Protein AF-A0A442S1M9-F1 (afdb_monomer_lite)

Structure (mmCIF, N/CA/C/O backbone):
data_AF-A0A442S1M9-F1
#
_entry.id   AF-A0A442S1M9-F1
#
loop_
_atom_site.group_PDB
_atom_site.id
_atom_site.type_symbol
_atom_site.label_atom_id
_atom_site.label_alt_id
_atom_site.label_comp_id
_atom_site.label_asym_id
_atom_site.label_entity_id
_atom_site.label_seq_id
_atom_site.pdbx_PDB_ins_code
_atom_site.Cartn_x
_atom_site.Cartn_y
_atom_site.Cartn_z
_atom_site.occupancy
_atom_site.B_iso_or_equiv
_atom_site.auth_seq_id
_atom_site.auth_comp_id
_atom_site.auth_asym_id
_atom_site.auth_atom_id
_atom_site.pdbx_PDB_model_num
ATOM 1 N N . MET A 1 1 ? 3.344 -18.927 27.577 1.00 44.03 1 MET A N 1
ATOM 2 C CA . MET A 1 1 ? 4.433 -18.505 26.675 1.00 44.03 1 MET A CA 1
ATOM 3 C C . MET A 1 1 ? 3.763 -18.073 25.390 1.00 44.03 1 MET A C 1
ATOM 5 O O . MET A 1 1 ? 2.780 -18.696 25.029 1.00 44.03 1 MET A O 1
ATOM 9 N N . ASP A 1 2 ? 4.193 -16.934 24.865 1.00 51.97 2 ASP A N 1
ATOM 10 C CA . ASP A 1 2 ? 3.476 -16.050 23.941 1.00 51.97 2 ASP A CA 1
ATOM 11 C C . ASP A 1 2 ? 3.010 -16.748 22.646 1.00 51.97 2 ASP A C 1
ATOM 13 O O . ASP A 1 2 ? 3.840 -17.207 21.870 1.00 51.97 2 ASP A O 1
ATOM 17 N N . ASP A 1 3 ? 1.690 -16.824 22.442 1.00 52.41 3 ASP A N 1
ATOM 18 C CA . ASP A 1 3 ? 1.024 -17.338 21.226 1.00 52.41 3 ASP A CA 1
ATOM 19 C C . ASP A 1 3 ? 0.453 -16.167 20.401 1.00 52.41 3 ASP A C 1
ATOM 21 O O . ASP A 1 3 ? -0.625 -16.236 19.824 1.00 52.41 3 ASP A O 1
ATOM 25 N N . SER A 1 4 ? 1.152 -15.026 20.425 1.00 65.75 4 SER A N 1
ATOM 26 C CA . SER A 1 4 ? 0.746 -13.789 19.742 1.00 65.75 4 SER A CA 1
ATOM 27 C C . SER A 1 4 ? 1.545 -13.548 18.457 1.00 65.75 4 SER A C 1
ATOM 29 O O . SER A 1 4 ? 1.642 -12.413 17.986 1.00 65.75 4 SER A O 1
ATOM 31 N N . SER A 1 5 ? 2.181 -14.581 17.895 1.00 75.62 5 SER A N 1
ATOM 32 C CA . SER A 1 5 ? 2.888 -14.447 16.621 1.00 75.62 5 SER A CA 1
ATOM 33 C C . SER A 1 5 ? 1.888 -14.482 15.469 1.00 75.62 5 SER A C 1
ATOM 35 O O . SER A 1 5 ? 1.404 -15.550 15.104 1.00 75.62 5 SER A O 1
ATOM 37 N N . ILE A 1 6 ? 1.601 -13.317 14.889 1.00 81.81 6 ILE A N 1
ATOM 38 C CA . ILE A 1 6 ? 0.820 -13.214 13.652 1.00 81.81 6 ILE A CA 1
ATOM 39 C C . ILE A 1 6 ? 1.583 -13.941 12.536 1.00 81.81 6 ILE A C 1
ATOM 41 O O . ILE A 1 6 ? 2.760 -13.656 12.293 1.00 81.81 6 ILE A O 1
ATOM 45 N N . THR A 1 7 ? 0.927 -14.879 11.858 1.00 88.69 7 THR A N 1
ATOM 46 C CA . THR A 1 7 ? 1.507 -15.615 10.728 1.00 88.69 7 THR A CA 1
ATOM 47 C C . THR A 1 7 ? 1.487 -14.786 9.441 1.00 88.69 7 THR A C 1
ATOM 49 O O . THR A 1 7 ? 0.671 -13.882 9.271 1.00 88.69 7 THR A O 1
ATOM 52 N N . GLU A 1 8 ? 2.362 -15.111 8.481 1.00 84.56 8 GLU A N 1
ATOM 53 C CA . GLU A 1 8 ? 2.361 -14.454 7.161 1.00 84.56 8 GLU A CA 1
ATOM 54 C C . GLU A 1 8 ? 0.992 -14.564 6.471 1.00 84.56 8 GLU A C 1
ATOM 56 O O . GLU A 1 8 ? 0.519 -13.603 5.865 1.00 84.56 8 GLU A O 1
ATOM 61 N N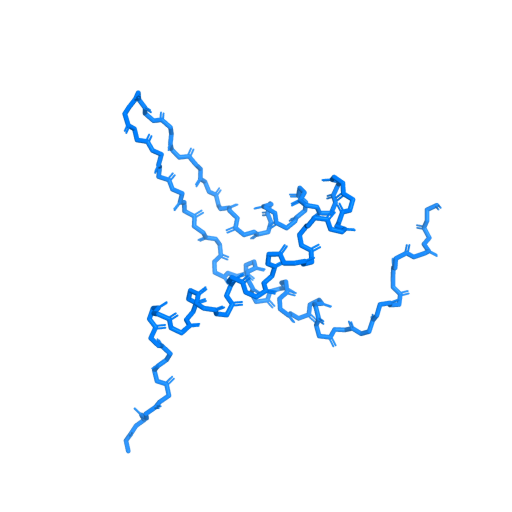 . THR A 1 9 ? 0.341 -15.723 6.590 1.00 87.12 9 THR A N 1
ATOM 62 C CA . THR A 1 9 ? -0.988 -15.965 6.023 1.00 87.12 9 THR A CA 1
ATOM 63 C C . THR A 1 9 ? -2.026 -15.022 6.620 1.00 87.12 9 THR A C 1
ATOM 65 O O . THR A 1 9 ? -2.766 -14.400 5.865 1.00 87.12 9 THR A O 1
ATOM 68 N N . GLU A 1 10 ? -2.037 -14.837 7.942 1.00 86.38 10 GLU A N 1
ATOM 69 C CA . GLU A 1 10 ? -2.960 -13.907 8.608 1.00 86.38 10 GLU A CA 1
ATOM 70 C C . GLU A 1 10 ? -2.704 -12.451 8.200 1.00 86.38 10 GLU A C 1
ATOM 72 O O . GLU A 1 10 ? -3.650 -11.704 7.947 1.00 86.38 10 GLU A O 1
ATOM 77 N N . VAL A 1 11 ? -1.433 -12.045 8.064 1.00 82.94 11 VAL A N 1
ATOM 78 C CA . VAL A 1 11 ? -1.090 -10.710 7.541 1.00 82.94 11 VAL A CA 1
ATOM 79 C C . VAL A 1 11 ? -1.605 -10.546 6.112 1.00 82.94 11 VAL A C 1
ATOM 81 O O . VAL A 1 11 ? -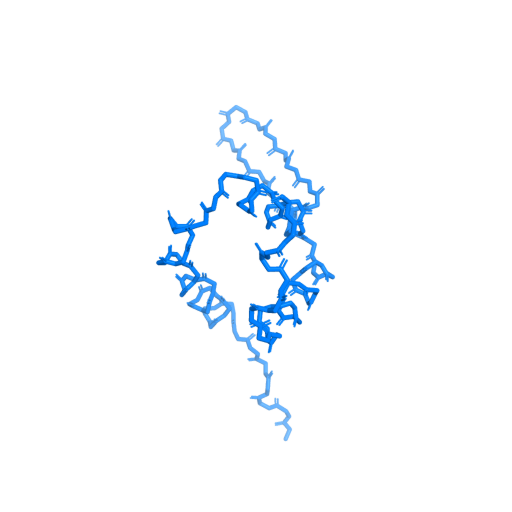2.201 -9.521 5.783 1.00 82.94 11 VAL A O 1
ATOM 84 N N . ARG A 1 12 ? -1.402 -11.553 5.257 1.00 85.19 12 ARG A N 1
ATOM 85 C CA . ARG A 1 12 ? -1.859 -11.528 3.864 1.00 85.19 12 ARG A CA 1
ATOM 86 C C . ARG A 1 12 ? -3.379 -11.425 3.780 1.00 85.19 12 ARG A C 1
ATOM 88 O O . ARG A 1 12 ? -3.878 -10.586 3.039 1.00 85.19 12 ARG A O 1
ATOM 95 N N . GLU A 1 13 ? -4.104 -12.241 4.537 1.00 88.88 13 GLU A N 1
ATOM 96 C CA . GLU A 1 13 ? -5.569 -12.220 4.570 1.00 88.88 13 GLU A CA 1
ATOM 97 C C . GLU A 1 13 ? -6.106 -10.871 5.052 1.00 88.88 13 GLU A C 1
ATOM 99 O O . GLU A 1 13 ? -7.027 -10.329 4.443 1.00 88.88 13 GLU A O 1
ATOM 104 N N . ALA A 1 14 ? -5.497 -10.283 6.085 1.00 84.25 14 ALA A N 1
ATOM 105 C CA . ALA A 1 14 ? -5.869 -8.957 6.567 1.00 84.25 14 ALA A CA 1
ATOM 106 C C . ALA A 1 14 ? -5.626 -7.859 5.515 1.00 84.25 14 ALA A C 1
ATOM 108 O O . ALA A 1 14 ? -6.460 -6.970 5.357 1.00 84.25 14 ALA A O 1
ATOM 109 N N . LEU A 1 15 ? -4.519 -7.923 4.765 1.00 79.94 15 LEU A N 1
ATOM 110 C CA . LEU A 1 15 ? -4.233 -6.967 3.690 1.00 79.94 15 LEU A CA 1
ATOM 111 C C . LEU A 1 15 ? -5.195 -7.112 2.502 1.00 79.94 15 LEU A C 1
ATOM 113 O O . LEU A 1 15 ? -5.588 -6.104 1.923 1.00 79.94 15 LEU A O 1
ATOM 117 N N . VAL A 1 16 ? -5.625 -8.332 2.164 1.00 85.88 16 VAL A N 1
ATOM 118 C CA . VAL A 1 16 ? -6.612 -8.574 1.092 1.00 85.88 16 VAL A CA 1
ATOM 119 C C . VAL A 1 16 ? -7.977 -7.958 1.420 1.00 85.88 16 VAL A C 1
ATOM 121 O O . VAL A 1 16 ? -8.692 -7.543 0.516 1.00 85.88 16 VAL A O 1
ATOM 124 N N . GLN A 1 17 ? -8.337 -7.804 2.698 1.00 83.94 17 GLN A N 1
ATOM 125 C CA . GLN A 1 17 ? -9.583 -7.121 3.079 1.00 83.94 17 GLN A CA 1
ATOM 126 C C . GLN A 1 17 ? -9.604 -5.626 2.718 1.00 83.94 17 GLN A C 1
ATOM 128 O O . GLN A 1 17 ? -10.669 -5.012 2.765 1.00 83.94 17 GLN A O 1
ATOM 133 N N . LEU A 1 18 ? -8.460 -5.036 2.346 1.00 78.50 18 LEU A N 1
ATOM 134 C CA . LEU A 1 18 ? -8.388 -3.669 1.830 1.00 78.50 18 LEU A CA 1
ATOM 135 C C . LEU A 1 18 ? -8.841 -3.564 0.362 1.00 78.50 18 LEU A C 1
ATOM 137 O O . LEU A 1 18 ? -9.213 -2.475 -0.068 1.00 78.50 18 LEU A O 1
ATOM 141 N N . ASP A 1 19 ? -8.844 -4.670 -0.389 1.00 84.19 19 ASP A N 1
ATOM 142 C CA . ASP A 1 19 ? -9.141 -4.713 -1.830 1.00 84.19 19 ASP A CA 1
ATOM 143 C C . ASP A 1 19 ? -10.503 -4.080 -2.191 1.00 84.19 19 ASP A C 1
ATOM 145 O O . ASP A 1 19 ? -10.534 -3.196 -3.044 1.00 84.19 19 ASP A O 1
ATOM 149 N N . PRO A 1 20 ? -11.616 -4.357 -1.476 1.00 86.38 20 PRO A N 1
ATOM 150 C CA . PRO A 1 20 ? -12.904 -3.727 -1.780 1.00 86.38 20 PRO A CA 1
ATOM 151 C C . PRO A 1 20 ? -12.936 -2.212 -1.529 1.00 86.38 20 PRO A C 1
ATOM 153 O O . PRO A 1 20 ? -13.761 -1.515 -2.108 1.00 86.38 20 PRO A O 1
ATOM 156 N N . LEU A 1 21 ? -12.080 -1.693 -0.639 1.00 83.19 21 LEU A N 1
ATOM 157 C CA . LEU A 1 21 ? -11.961 -0.252 -0.397 1.00 83.19 21 LEU A CA 1
ATOM 158 C C . LEU A 1 21 ? -11.062 0.409 -1.444 1.00 83.19 21 LEU A C 1
ATOM 160 O O . LEU A 1 21 ? -11.239 1.586 -1.737 1.00 83.19 21 LEU A O 1
ATOM 164 N N . TRP A 1 22 ? -10.095 -0.328 -1.989 1.00 87.19 22 TRP A N 1
ATOM 165 C CA . TRP A 1 22 ? -9.086 0.195 -2.900 1.00 87.19 22 TRP A CA 1
ATOM 166 C C . TRP A 1 22 ? -9.692 0.850 -4.143 1.00 87.19 22 TRP A C 1
ATOM 168 O O . TRP A 1 22 ? -9.286 1.954 -4.513 1.00 87.19 22 TRP A O 1
ATOM 178 N N . ASP A 1 23 ? -10.701 0.210 -4.733 1.00 87.69 23 ASP A N 1
ATOM 179 C CA . ASP A 1 23 ? -11.393 0.698 -5.931 1.00 87.69 23 ASP A CA 1
ATOM 180 C C . ASP A 1 23 ? -12.284 1.924 -5.666 1.00 87.69 23 ASP A C 1
ATOM 182 O O . ASP A 1 23 ? -12.582 2.688 -6.584 1.00 87.69 23 ASP A O 1
ATOM 186 N N . GLU A 1 24 ? -12.663 2.155 -4.408 1.00 90.00 24 GLU A N 1
ATOM 187 C CA . GLU A 1 24 ? -13.473 3.302 -3.978 1.00 90.00 24 GLU A CA 1
ATOM 188 C C . GLU A 1 24 ? -12.616 4.537 -3.630 1.00 90.00 24 GLU A C 1
ATOM 190 O O . GLU A 1 24 ? -13.145 5.630 -3.408 1.00 90.00 24 GLU A O 1
ATOM 195 N N . LEU A 1 25 ? -11.288 4.386 -3.559 1.00 86.81 25 LEU A N 1
ATOM 196 C CA . LEU A 1 25 ? -10.363 5.482 -3.276 1.00 86.81 25 LEU A CA 1
ATOM 197 C C . LEU A 1 25 ? -10.122 6.345 -4.513 1.00 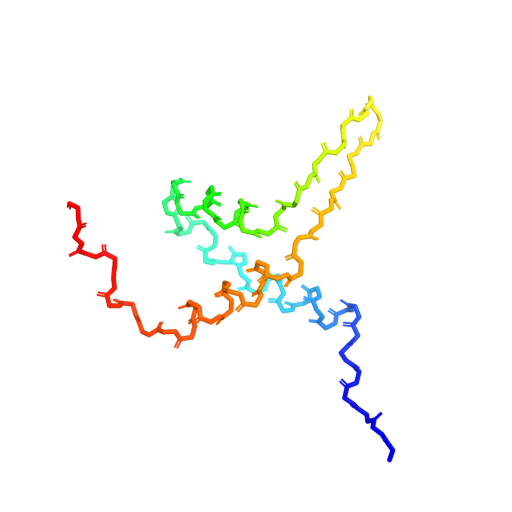86.81 25 LEU A C 1
ATOM 199 O O . LEU A 1 25 ? -9.924 5.854 -5.626 1.00 86.81 25 LEU A O 1
ATOM 203 N N . PHE A 1 26 ? -10.019 7.659 -4.309 1.00 91.50 26 PHE A N 1
ATOM 204 C CA . PHE A 1 26 ? -9.587 8.542 -5.388 1.00 91.50 26 PHE A CA 1
ATOM 205 C C . PHE A 1 26 ? -8.122 8.245 -5.771 1.00 91.50 26 PHE A C 1
ATOM 207 O O . PHE A 1 26 ? -7.319 7.891 -4.902 1.00 91.50 26 PHE A O 1
ATOM 214 N N . PRO A 1 27 ? -7.705 8.482 -7.032 1.00 92.56 27 PRO A N 1
ATOM 215 C CA . PRO A 1 27 ? -6.326 8.226 -7.464 1.00 92.56 27 PRO A CA 1
ATOM 216 C C . PRO A 1 27 ? -5.230 8.846 -6.566 1.00 92.56 27 PRO A C 1
ATOM 218 O O . PRO A 1 27 ? -4.220 8.186 -6.311 1.00 92.56 27 PRO A O 1
ATOM 221 N N . PRO A 1 28 ? -5.394 10.068 -6.013 1.00 91.94 28 PRO A N 1
ATOM 222 C CA . PRO A 1 28 ? -4.426 10.621 -5.061 1.00 91.94 28 PRO A CA 1
ATOM 223 C C . PRO A 1 28 ? -4.352 9.855 -3.732 1.00 91.94 28 PRO A C 1
ATOM 225 O O . PRO A 1 28 ? -3.286 9.783 -3.122 1.00 91.94 28 PRO A O 1
ATOM 228 N N . GLU A 1 29 ? -5.465 9.282 -3.272 1.00 89.62 29 GLU A N 1
ATOM 229 C CA . GLU A 1 29 ? -5.518 8.506 -2.030 1.00 89.62 29 GLU A CA 1
ATOM 230 C C . GLU A 1 29 ? -4.823 7.153 -2.200 1.00 89.62 29 GLU A C 1
ATOM 232 O O . GLU A 1 29 ? -4.018 6.774 -1.350 1.00 89.62 29 GLU A O 1
ATOM 237 N N . GLN A 1 30 ? -5.038 6.480 -3.335 1.00 91.56 30 GLN A N 1
ATOM 238 C CA . GLN A 1 30 ? -4.289 5.273 -3.698 1.00 91.56 30 GLN A CA 1
ATOM 239 C C . GLN A 1 30 ? -2.778 5.554 -3.723 1.00 91.56 30 GLN A C 1
ATOM 241 O O . GLN A 1 30 ? -1.995 4.843 -3.092 1.00 91.56 30 GLN A O 1
ATOM 246 N N . ALA A 1 31 ? -2.360 6.647 -4.376 1.00 91.06 31 ALA A N 1
ATOM 247 C CA . ALA A 1 31 ? -0.955 7.047 -4.441 1.00 91.06 31 ALA A CA 1
ATOM 248 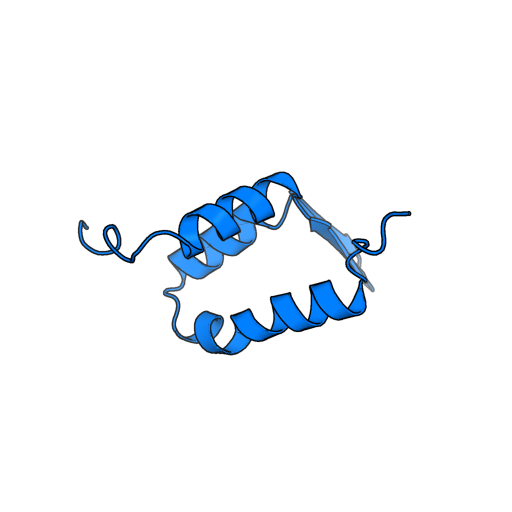C C . ALA A 1 31 ? -0.351 7.315 -3.051 1.00 91.06 31 ALA A C 1
ATOM 250 O O . ALA A 1 31 ? 0.778 6.898 -2.784 1.00 91.06 31 ALA A O 1
ATOM 251 N N . ARG A 1 32 ? -1.101 7.963 -2.149 1.00 88.69 32 ARG A N 1
ATOM 252 C CA . ARG A 1 32 ? -0.677 8.174 -0.757 1.00 88.69 32 ARG A CA 1
ATOM 253 C C . ARG A 1 32 ? -0.453 6.848 -0.036 1.00 88.69 32 ARG A C 1
ATOM 255 O O . ARG A 1 32 ? 0.572 6.701 0.624 1.00 88.69 32 ARG A O 1
ATO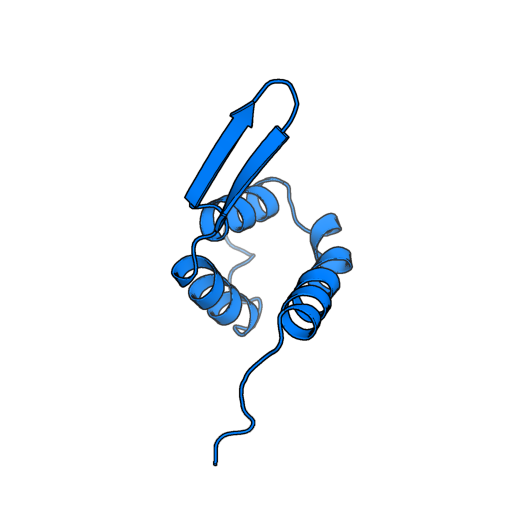M 262 N N . ILE A 1 33 ? -1.373 5.891 -0.162 1.00 86.69 33 ILE A N 1
ATOM 263 C CA . ILE A 1 33 ? -1.219 4.579 0.478 1.00 86.69 33 ILE A CA 1
ATOM 264 C C . ILE A 1 33 ? 0.035 3.872 -0.046 1.00 86.69 33 ILE A C 1
ATOM 266 O O . ILE A 1 33 ? 0.845 3.419 0.759 1.00 86.69 33 ILE A O 1
ATOM 270 N N . VAL A 1 34 ? 0.269 3.852 -1.364 1.00 89.06 34 VAL A N 1
ATOM 271 C CA . VAL A 1 34 ? 1.493 3.251 -1.928 1.00 89.06 34 VAL A CA 1
ATOM 272 C C . VAL A 1 34 ? 2.756 3.929 -1.385 1.00 89.06 34 VAL A C 1
ATOM 274 O O . VAL A 1 34 ? 3.688 3.237 -0.995 1.00 89.06 34 VAL A O 1
ATOM 277 N N . GLN A 1 35 ? 2.793 5.262 -1.293 1.00 88.62 35 GLN A N 1
ATOM 278 C CA . GLN A 1 35 ? 3.949 6.005 -0.757 1.00 88.62 35 GLN A CA 1
ATOM 279 C C . GLN A 1 35 ? 4.200 5.756 0.737 1.00 88.62 35 GLN A C 1
ATOM 281 O O . GLN A 1 35 ? 5.338 5.840 1.211 1.00 88.62 35 GLN A O 1
ATOM 286 N N . LEU A 1 36 ? 3.140 5.473 1.495 1.00 87.44 36 LEU A N 1
ATOM 287 C CA . LEU A 1 36 ? 3.262 5.074 2.892 1.00 87.44 36 LEU A CA 1
ATOM 288 C C . LEU A 1 36 ? 3.786 3.642 3.003 1.00 87.44 36 LEU A C 1
ATOM 290 O O . LEU A 1 36 ? 4.639 3.389 3.844 1.00 87.44 36 LEU A O 1
ATOM 294 N N . LEU A 1 37 ? 3.317 2.723 2.159 1.00 86.69 37 LEU A N 1
ATOM 295 C CA . LEU A 1 37 ? 3.634 1.298 2.261 1.00 86.69 37 LEU A CA 1
ATOM 296 C C . LEU A 1 37 ? 4.955 0.899 1.601 1.00 86.69 37 LEU A C 1
ATOM 298 O O . LEU A 1 37 ? 5.589 -0.045 2.062 1.00 86.69 37 LEU A O 1
ATOM 302 N N . VAL A 1 38 ? 5.378 1.575 0.533 1.00 90.25 38 VAL A N 1
ATOM 303 C CA . VAL A 1 38 ? 6.523 1.167 -0.289 1.00 90.25 38 VAL A CA 1
ATOM 304 C C . VAL A 1 38 ? 7.731 2.045 -0.001 1.00 90.25 38 VAL A C 1
ATOM 306 O O . VAL A 1 38 ? 7.686 3.267 -0.116 1.00 90.25 38 VAL A O 1
ATOM 309 N N . GLU A 1 39 ? 8.833 1.405 0.371 1.00 89.88 39 GLU A N 1
ATOM 310 C CA . GLU A 1 39 ? 10.122 2.057 0.583 1.00 89.88 39 GLU A CA 1
ATOM 311 C C . GLU A 1 39 ? 10.860 2.198 -0.743 1.00 89.88 39 GLU A C 1
ATOM 313 O O . GLU A 1 39 ? 11.375 3.263 -1.075 1.00 89.88 39 GLU A O 1
ATOM 318 N N . TRP A 1 40 ? 10.912 1.104 -1.505 1.00 90.50 40 TRP A N 1
ATOM 319 C CA . TRP A 1 40 ? 11.672 1.032 -2.741 1.00 90.50 40 TRP A CA 1
ATOM 320 C C . TRP A 1 40 ? 11.167 -0.091 -3.649 1.00 90.50 40 TRP A C 1
ATOM 322 O O . TRP A 1 40 ? 10.701 -1.126 -3.167 1.00 90.50 40 TRP A O 1
ATOM 332 N N . VAL A 1 41 ? 11.285 0.113 -4.962 1.00 90.44 41 VAL A N 1
ATOM 333 C CA . VAL A 1 41 ? 10.931 -0.868 -5.994 1.00 90.44 41 VAL A CA 1
ATOM 334 C C . VAL A 1 41 ? 12.150 -1.103 -6.878 1.00 90.44 41 VAL A C 1
ATOM 336 O O . VAL A 1 41 ? 12.645 -0.169 -7.508 1.00 90.44 41 VAL A O 1
ATOM 339 N N . ASP A 1 42 ? 12.607 -2.350 -6.927 1.00 93.31 42 ASP A N 1
ATOM 340 C CA . ASP A 1 42 ? 13.598 -2.833 -7.885 1.00 93.31 42 ASP A CA 1
ATOM 341 C C . ASP A 1 42 ? 12.870 -3.489 -9.061 1.00 93.31 42 ASP A C 1
ATOM 343 O O . ASP A 1 42 ? 12.034 -4.377 -8.863 1.00 93.31 42 ASP A O 1
ATOM 347 N N . VAL A 1 43 ? 13.173 -3.045 -10.279 1.00 93.88 43 VAL A N 1
ATOM 348 C CA . VAL A 1 43 ? 12.573 -3.563 -11.509 1.00 93.88 43 VAL A CA 1
ATOM 349 C C . VAL A 1 43 ? 13.677 -4.138 -12.384 1.00 93.88 43 VAL A C 1
ATOM 351 O O . VAL A 1 43 ? 14.529 -3.411 -12.894 1.00 93.88 43 VAL A O 1
ATOM 354 N N . ALA A 1 44 ? 13.610 -5.445 -12.607 1.00 94.25 44 ALA A N 1
ATOM 355 C CA . ALA A 1 44 ? 14.430 -6.166 -13.565 1.00 94.25 44 ALA A CA 1
ATOM 356 C C . ALA A 1 44 ? 13.562 -6.686 -14.718 1.00 94.25 44 ALA A C 1
ATOM 358 O O . ALA A 1 44 ? 12.335 -6.704 -14.646 1.00 94.25 44 ALA A O 1
ATOM 359 N N . VAL A 1 45 ? 14.213 -7.143 -15.788 1.00 94.19 45 VAL A N 1
ATOM 360 C CA . VAL A 1 45 ? 13.539 -7.623 -17.007 1.00 94.19 45 VAL A CA 1
ATOM 361 C C . VAL A 1 45 ? 12.544 -8.756 -16.720 1.00 94.19 45 VAL A C 1
ATOM 363 O O . VAL A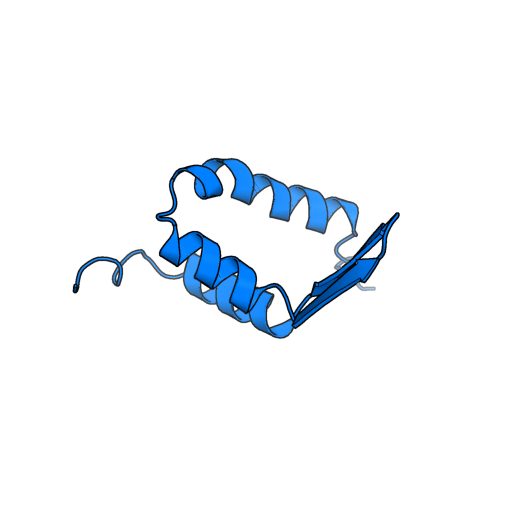 1 45 ? 11.504 -8.829 -17.366 1.00 94.19 45 VAL A O 1
ATOM 366 N N . GLU A 1 46 ? 12.836 -9.610 -15.737 1.00 95.69 46 GLU A N 1
ATOM 367 C CA . GLU A 1 46 ? 12.029 -10.795 -15.410 1.00 95.69 46 GLU A CA 1
ATOM 368 C C . GLU A 1 46 ? 11.421 -10.756 -13.998 1.00 95.69 46 GLU A C 1
ATOM 370 O O . GLU A 1 46 ? 10.710 -11.681 -13.609 1.00 95.69 46 GLU A O 1
ATOM 375 N N . SER A 1 47 ? 11.686 -9.712 -13.204 1.00 90.44 47 SER A N 1
ATOM 376 C CA . SER A 1 47 ? 11.260 -9.677 -11.800 1.00 90.44 47 SER A CA 1
ATOM 377 C C . SER A 1 47 ? 11.029 -8.271 -11.271 1.00 90.44 47 SER A C 1
ATOM 379 O O . SER A 1 47 ? 11.718 -7.330 -11.656 1.00 90.44 47 SER A O 1
ATOM 381 N N . ILE A 1 48 ? 10.128 -8.158 -10.298 1.00 93.25 48 ILE A N 1
ATOM 382 C CA . ILE A 1 48 ? 9.938 -6.953 -9.490 1.00 93.25 48 ILE A CA 1
ATOM 383 C C . ILE A 1 48 ? 10.158 -7.336 -8.027 1.00 93.25 48 ILE A C 1
ATOM 385 O O . ILE A 1 48 ? 9.548 -8.290 -7.545 1.00 93.25 48 ILE A O 1
ATOM 389 N N . SER A 1 49 ? 11.011 -6.590 -7.325 1.00 90.81 49 SER A N 1
ATOM 390 C CA . SER A 1 49 ? 11.185 -6.713 -5.875 1.00 90.81 49 SER A CA 1
ATOM 391 C C . SER A 1 49 ? 10.714 -5.436 -5.194 1.00 90.81 49 SER A C 1
ATOM 393 O O . SER A 1 49 ? 11.160 -4.344 -5.537 1.00 90.81 49 SER A O 1
ATOM 395 N N . ILE A 1 50 ? 9.824 -5.562 -4.213 1.00 88.38 50 ILE A N 1
ATOM 396 C CA . ILE A 1 50 ? 9.277 -4.424 -3.467 1.00 88.38 50 ILE A CA 1
ATOM 397 C C . ILE A 1 50 ? 9.760 -4.514 -2.024 1.00 88.38 50 ILE A C 1
ATOM 399 O O . ILE A 1 50 ? 9.594 -5.544 -1.372 1.00 88.38 50 ILE A O 1
ATOM 403 N N . ARG A 1 51 ? 10.332 -3.423 -1.513 1.00 89.75 51 ARG A N 1
ATOM 404 C CA . ARG A 1 51 ? 10.628 -3.256 -0.088 1.00 89.75 51 ARG A CA 1
ATOM 405 C C . ARG A 1 51 ? 9.520 -2.434 0.559 1.00 89.75 51 ARG A C 1
ATOM 407 O O . ARG A 1 51 ? 9.207 -1.346 0.078 1.00 89.75 51 ARG A O 1
ATOM 414 N N . LEU A 1 52 ? 8.933 -2.958 1.633 1.00 85.94 52 LEU A N 1
ATOM 415 C CA . LEU A 1 52 ? 7.846 -2.309 2.368 1.00 85.94 52 LEU A CA 1
ATOM 416 C C . LEU A 1 52 ? 8.372 -1.500 3.559 1.00 85.94 52 LEU A C 1
ATOM 418 O O . LEU A 1 52 ? 9.327 -1.915 4.211 1.00 85.94 52 LEU A O 1
ATOM 422 N N . ARG A 1 53 ? 7.701 -0.386 3.873 1.00 86.38 53 ARG A N 1
ATOM 423 C CA . ARG A 1 53 ? 7.936 0.439 5.069 1.00 86.38 53 ARG A CA 1
ATOM 424 C C . ARG A 1 53 ? 7.058 -0.071 6.202 1.00 86.38 53 ARG A C 1
ATOM 426 O O . ARG A 1 53 ? 5.850 0.178 6.228 1.00 86.38 53 ARG A O 1
ATOM 433 N N . THR A 1 54 ? 7.656 -0.754 7.164 1.00 78.38 54 THR A N 1
ATOM 434 C CA . THR A 1 54 ? 6.934 -1.259 8.340 1.00 78.38 54 THR A CA 1
ATOM 435 C C . THR A 1 54 ? 6.385 -0.113 9.196 1.00 78.38 54 THR A C 1
ATOM 437 O O . THR A 1 54 ? 5.288 -0.220 9.746 1.00 78.38 54 THR A O 1
ATOM 440 N N . GLU A 1 55 ? 7.074 1.030 9.245 1.00 78.94 55 GLU A N 1
ATOM 441 C CA . GLU A 1 55 ? 6.617 2.226 9.960 1.00 78.94 55 GLU A CA 1
ATOM 442 C C . GLU A 1 55 ? 5.402 2.874 9.278 1.00 78.94 55 GLU A C 1
ATOM 444 O O . GLU A 1 55 ? 4.498 3.387 9.943 1.00 78.94 55 GLU A O 1
ATOM 449 N N . GLY A 1 56 ? 5.346 2.820 7.945 1.00 74.19 56 GLY A N 1
ATOM 450 C CA . GLY A 1 56 ? 4.238 3.365 7.164 1.00 74.19 56 GLY A CA 1
ATOM 451 C C . GLY A 1 56 ? 2.935 2.586 7.343 1.00 74.19 56 GLY A C 1
ATOM 452 O O . GLY A 1 56 ? 1.865 3.191 7.411 1.00 74.19 56 GLY A O 1
ATOM 453 N N . MET A 1 57 ? 3.021 1.263 7.527 1.00 76.62 57 MET A N 1
ATOM 454 C CA . MET A 1 57 ? 1.874 0.410 7.871 1.00 76.62 57 MET A CA 1
ATOM 455 C C . MET A 1 57 ? 1.251 0.790 9.220 1.00 76.62 57 MET A C 1
ATOM 457 O O . MET A 1 57 ? 0.027 0.846 9.336 1.00 76.62 57 MET A O 1
ATOM 461 N N . ALA A 1 58 ? 2.068 1.099 10.233 1.00 79.56 58 ALA A N 1
ATOM 462 C CA . ALA A 1 58 ? 1.572 1.523 11.544 1.00 79.56 58 ALA A CA 1
ATOM 463 C C . ALA A 1 58 ? 0.867 2.891 11.483 1.00 79.56 58 ALA A C 1
ATOM 465 O O . ALA A 1 58 ? -0.184 3.083 12.104 1.00 79.56 58 ALA A O 1
ATOM 466 N N . SER A 1 59 ? 1.411 3.826 10.696 1.00 78.38 59 SER A N 1
ATOM 467 C CA . SER A 1 59 ? 0.781 5.128 10.450 1.00 78.38 59 SER A CA 1
ATOM 468 C C . SER A 1 59 ? -0.565 4.968 9.741 1.00 78.38 59 SER A C 1
ATOM 470 O O . SER A 1 59 ? -1.570 5.502 10.203 1.00 78.38 59 SER A O 1
ATOM 472 N N . LEU A 1 60 ? -0.612 4.169 8.670 1.00 78.94 60 LEU A N 1
ATOM 473 C CA . LEU A 1 60 ? -1.838 3.905 7.919 1.00 78.94 60 LEU A CA 1
ATOM 474 C C . LEU A 1 60 ? -2.913 3.233 8.788 1.00 78.94 60 LEU A C 1
ATOM 476 O O . LEU A 1 60 ? -4.065 3.658 8.781 1.00 78.94 60 LEU A O 1
ATOM 480 N N . ALA A 1 61 ? -2.546 2.230 9.589 1.00 81.56 61 ALA A N 1
ATOM 481 C CA . ALA A 1 61 ? -3.472 1.572 10.513 1.00 81.56 61 ALA A CA 1
ATOM 482 C C . ALA A 1 61 ? -4.026 2.537 11.577 1.00 81.56 61 ALA A C 1
ATOM 484 O O . ALA A 1 61 ? -5.177 2.413 11.999 1.00 81.56 61 ALA A O 1
ATOM 485 N N . THR A 1 62 ? -3.215 3.509 12.004 1.00 81.06 62 THR A N 1
ATOM 486 C CA . THR A 1 62 ? -3.647 4.560 12.932 1.00 81.06 62 THR A CA 1
ATOM 487 C C . THR A 1 62 ? -4.643 5.506 12.266 1.00 81.06 62 THR A C 1
ATOM 489 O O . THR A 1 62 ? -5.662 5.819 12.880 1.00 81.06 62 THR A O 1
ATOM 492 N N . GLU A 1 63 ? -4.392 5.909 11.015 1.00 76.00 63 GLU A N 1
ATOM 493 C CA . GLU A 1 63 ? -5.297 6.748 10.214 1.00 76.00 63 GLU A CA 1
ATOM 494 C C . GLU A 1 63 ? -6.640 6.057 9.946 1.00 76.00 63 GLU A C 1
ATOM 496 O O . GLU A 1 63 ? -7.684 6.662 10.167 1.00 76.00 63 GLU A O 1
ATOM 501 N N . LEU A 1 64 ? -6.633 4.778 9.553 1.00 76.62 64 LEU A N 1
ATOM 502 C CA . LEU A 1 64 ? -7.851 3.997 9.293 1.00 76.62 64 LEU A CA 1
ATOM 503 C C . LEU A 1 64 ? -8.704 3.762 10.550 1.00 76.62 64 LEU A C 1
ATOM 505 O O . LEU A 1 64 ? -9.901 3.504 10.445 1.00 76.62 64 LEU A O 1
ATOM 509 N N . ARG A 1 65 ? -8.103 3.841 11.744 1.00 77.88 65 ARG A N 1
ATOM 510 C CA . ARG A 1 65 ? -8.816 3.748 13.027 1.00 77.88 65 ARG A CA 1
ATOM 511 C C . ARG A 1 65 ? -9.481 5.068 13.425 1.00 77.88 65 ARG A C 1
ATOM 513 O O . ARG A 1 65 ? -10.358 5.056 14.289 1.00 77.88 65 ARG A O 1
ATOM 520 N N . GLN A 1 66 ? -9.068 6.193 12.840 1.00 73.31 66 GLN A N 1
ATOM 521 C CA . GLN A 1 66 ? -9.734 7.470 13.076 1.00 73.31 66 GLN A CA 1
ATOM 522 C C . GLN A 1 66 ? -11.047 7.526 12.276 1.00 73.31 66 GLN A C 1
ATOM 524 O O . GLN A 1 66 ? -11.087 7.063 11.133 1.00 73.31 66 GLN A O 1
ATOM 529 N N . PRO A 1 67 ? -12.126 8.107 12.828 1.00 57.09 67 PRO A N 1
ATOM 530 C CA . PRO A 1 67 ? -13.334 8.370 12.057 1.00 57.09 67 PRO A CA 1
ATOM 531 C C . PRO A 1 67 ? -13.013 9.280 10.854 1.00 57.09 67 PRO A C 1
ATOM 533 O O . PRO A 1 67 ? -12.038 10.039 10.896 1.00 57.09 67 PRO A O 1
ATOM 536 N N . PRO A 1 68 ? -13.804 9.231 9.766 1.00 57.66 68 PRO A N 1
ATOM 537 C CA . PRO A 1 68 ? -13.548 9.980 8.536 1.00 57.66 68 PRO A CA 1
ATOM 538 C C . PRO A 1 68 ? -13.842 11.483 8.714 1.00 57.66 68 PRO A C 1
ATOM 540 O O . PRO A 1 68 ? -14.740 12.033 8.087 1.00 57.66 68 PRO A O 1
ATOM 543 N N . GLU A 1 69 ? -13.098 12.173 9.577 1.00 55.50 69 GLU A N 1
ATOM 544 C CA . GLU A 1 69 ? -13.346 13.583 9.918 1.00 55.50 69 GLU A CA 1
ATOM 545 C C . GLU A 1 69 ? -12.529 14.557 9.049 1.00 55.50 69 GLU A C 1
ATOM 547 O O . GLU A 1 69 ? -12.747 15.762 9.100 1.00 55.50 69 GLU A O 1
ATOM 552 N N . HIS A 1 70 ? -11.633 14.058 8.185 1.00 53.75 70 HIS A N 1
ATOM 553 C CA . HIS A 1 70 ? -10.692 14.900 7.425 1.00 53.75 70 HIS A CA 1
ATOM 554 C C . HIS A 1 70 ? -10.797 14.810 5.891 1.00 53.75 70 HIS A C 1
ATOM 556 O O . HIS A 1 70 ? -9.985 15.411 5.194 1.00 53.75 70 HIS A O 1
ATOM 562 N N . ARG A 1 71 ? -11.810 14.138 5.317 1.00 58.09 71 ARG A N 1
ATOM 563 C CA . ARG A 1 71 ? -11.970 14.072 3.842 1.00 58.09 71 ARG A CA 1
ATOM 564 C C . ARG A 1 71 ? -12.594 15.337 3.218 1.00 58.09 71 ARG A C 1
ATOM 566 O O . ARG A 1 71 ? -12.778 15.401 2.009 1.00 58.09 71 ARG A O 1
ATOM 573 N N . ARG A 1 72 ? -12.928 16.366 4.006 1.00 56.81 72 ARG A N 1
ATOM 574 C CA . ARG A 1 72 ? -13.717 17.518 3.533 1.00 56.81 72 ARG A CA 1
ATOM 575 C C . ARG A 1 72 ? -13.129 18.878 3.894 1.00 56.81 72 ARG A C 1
ATOM 577 O O . ARG A 1 72 ? -13.795 19.690 4.516 1.00 56.81 72 ARG A O 1
ATOM 584 N N . THR A 1 73 ? -11.922 19.148 3.419 1.00 48.91 73 THR A N 1
ATOM 585 C CA . THR A 1 73 ? -11.506 20.521 3.093 1.00 48.91 73 THR A CA 1
ATOM 586 C C . THR A 1 73 ? -10.480 20.477 1.970 1.00 48.91 73 THR A C 1
ATOM 588 O O . THR A 1 73 ? -9.279 20.401 2.218 1.00 48.91 73 THR A O 1
ATOM 591 N N . ALA A 1 74 ? -10.983 20.500 0.741 1.00 37.56 74 ALA A N 1
ATOM 592 C CA . ALA A 1 74 ? -10.327 21.066 -0.429 1.00 37.56 74 ALA A CA 1
ATOM 593 C C . ALA A 1 74 ? -11.417 21.736 -1.271 1.00 37.56 74 ALA A C 1
ATOM 595 O O . ALA A 1 74 ? -12.520 21.143 -1.352 1.00 37.56 74 ALA A O 1
#

Foldseek 3Di:
DDPPDQDPVNVVVVVVVCVVVLVVDDPVRNVLLCVLFFPDWDDDPVDIDTDTDPVSVVVVVVVVPDDPPPPDDD

Secondary structure (DSSP, 8-state):
-------HHHHHHHHHTTHHHHTTS-HHHHHHHHHHHEEEEEE-SS-EEEEE-HHHHHHHHHHHHS-S-SS---

pLDDT: mean 80.58, std 13.36, range [37.56, 95.69]

Radius of gyration: 15.13 Å; chains: 1; bounding box: 28×40×44 Å

Sequence (74 aa):
MDDSSITETEVREALVQLDPLWDELFPPEQARIVQLLVEWVDVAVESISIRLRTEGMASLATELRQPPEHRRTA